Protein 3EWV (pdb70)

Nearest PDB structures (foldseek):
  1a29-assembly1_A  TM=9.674E-01  e=2.654E-21  Bos taurus
  1vrk-assembly1_A  TM=8.394E-01  e=7.900E-22  synthetic construct
  1qs7-assembly2_C  TM=8.185E-01  e=1.772E-21  Escherichia coli
  6hr1-assembly1_A  TM=7.649E-01  e=2.654E-21  Oryctolagus cuniculus
  6xyr-assembly1_A  TM=7.642E-01  e=2.979E-21  Homo sapiens

Organism: Homo sapiens (NCBI:txid9606)

InterPro domains:
  IPR002048 EF-hand domain [PF13499] (12-73)
  IPR002048 EF-hand domain [PF13499] (83-147)
  IPR002048 EF-hand domain [PS50222] (8-43)
  IPR002048 EF-hand domain [PS50222] (44-79)
  IPR002048 EF-hand domain [PS50222] (81-116)
  IPR002048 EF-hand domain [PS50222] (117-149)
  IPR002048 EF-hand domain [SM00054] (12-40)
  IPR002048 EF-hand domain [SM00054] (48-76)
  IPR002048 EF-hand domain [SM00054] (85-113)
  IPR002048 EF-hand domain [SM00054] (121-149)
  IPR002048 EF-hand domain [cd00051] (12-74)
  IPR002048 EF-hand domain [cd00051] (85-147)
  IPR011992 EF-hand domain pair [SSF47473] (2-147)
  IPR018247 EF-Hand 1, calcium-binding site [PS00018] (21-33)
  IPR018247 EF-Hand 1, calcium-binding site [PS00018] (57-69)
  IPR018247 EF-Hand 1, calcium-binding site [PS00018] (94-106)
  IPR018247 EF-Hand 1, calcium-binding site [PS00018] (130-142)
  IPR050230 Calmodulin/Myosin light chain/Troponin C-like [PTHR23048] (2-148)

Foldseek 3Di:
DDPVVLVVLVVVVCLQPVVPPQWHALVSVQLLQVLLVHHDDSVRSQVVQVVQVPPPPHTHGSVSSSCVVVDDPQDDDDVVVLVSVVCSQVPVPPQWRALVSQVSSCVSSVHDDDSVRSQVVQVVQDDVPPRIHGSVSSCCVRRPD/DPVVCVVCCVVVVPPPD

Secondary structure (DSSP, 8-state):
--HHHHHHHHHHHHHH-TT-SSEE-HHHHHHHHHHTT----HHHHHHHHHTT-TT-SSSEEHHHHHHHHH---S----HHHHHHHHHHH-TTSSS-B-HHHHHHHHHHTT----HHHHHHHHHHH--SSSSSB-HHHHHHHHH--/--HHHHHHHHHHHH---

Solvent-accessible surface area: 8965 Å² total; per-residue (Å²): 114,90,156,130,63,55,52,55,19,108,86,1,9,70,7,1,8,89,100,62,84,34,34,0,29,35,154,15,0,0,57,0,2,122,33,6,70,61,125,23,73,128,52,80,12,99,72,8,3,97,96,15,9,97,94,64,103,39,27,0,40,37,87,15,0,43,83,22,8,51,67,65,99,96,94,73,24,57,135,123,89,9,100,76,23,6,139,14,2,9,95,104,61,90,26,84,5,28,32,74,18,1,68,97,3,2,85,67,5,61,40,197,35,72,81,123,87,0,58,98,6,8,131,66,7,28,117,96,60,77,39,49,1,21,30,124,7,2,36,106,38,20,51,64,259,38,27,7,69,0,2,4,27,0,11,52,70,0,61,162,35,144

B-factor: mean 26.8, std 10.13, range [7.39, 55.87]

Radius of gyration: 15.09 Å; Cα contacts (8 Å, |Δi|>4): 196; chains: 2; bounding box: 42×33×36 Å

Structure (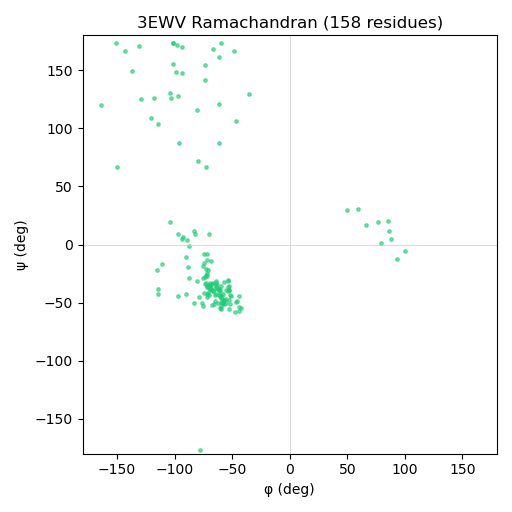mmCIF, N/CA/C/O backbone):
data_3EWV
#
_entry.id   3EWV
#
_cell.length_a   39.936
_cell.length_b   39.936
_cell.length_c   181.993
_cell.angle_alpha   90.00
_cell.angle_beta   90.00
_cell.angle_gamma   120.00
#
_symmetry.space_group_name_H-M   'P 32 2 1'
#
loop_
_entity.id
_entity.type
_entity.pdbx_description
1 polymer Calmodulin
2 polymer 'Tumor necrosis factor receptor superfamily member 16'
3 non-polymer 'CALCIUM ION'
4 water water
#
loop_
_atom_site.group_PDB
_atom_site.id
_atom_site.type_symbol
_atom_site.label_atom_id
_atom_site.label_alt_id
_atom_site.label_comp_id
_atom_site.label_asym_id
_atom_site.label_entity_id
_atom_site.label_seq_id
_atom_site.pdbx_PDB_ins_code
_atom_site.Cartn_x
_atom_site.Cartn_y
_atom_site.Cartn_z
_atom_site.occupancy
_atom_site.B_iso_or_equiv
_atom_site.auth_seq_id
_atom_site.auth_comp_id
_atom_site.auth_asym_id
_atom_site.auth_atom_id
_atom_site.pdbx_PDB_model_num
ATOM 1 N N . LEU A 1 10 ? -18.459 -11.643 1.580 1.00 46.15 4 LEU A N 1
ATOM 2 C CA . LEU A 1 10 ? -18.492 -12.530 0.384 1.00 46.30 4 LEU A CA 1
ATOM 3 C C . LEU A 1 10 ? -18.651 -13.992 0.799 1.00 45.97 4 LEU A C 1
ATOM 4 O O . LEU A 1 10 ? -17.959 -14.474 1.699 1.00 45.87 4 LEU A O 1
ATOM 9 N N . THR A 1 11 ? -19.576 -14.687 0.143 1.00 45.90 5 THR A N 1
ATOM 10 C CA . THR A 1 11 ? -19.901 -16.076 0.488 1.00 45.95 5 THR A CA 1
ATOM 11 C C . THR A 1 11 ? -18.705 -17.001 0.312 1.00 45.84 5 THR A C 1
ATOM 12 O O . THR A 1 11 ? -17.770 -16.664 -0.398 1.00 45.96 5 THR A O 1
ATOM 16 N N . GLU A 1 12 ? -18.750 -18.172 0.947 1.00 45.63 6 GLU A N 1
ATOM 17 C CA . GLU A 1 12 ? -17.701 -19.182 0.789 1.00 45.56 6 GLU A CA 1
ATOM 18 C C . GLU A 1 12 ? -17.718 -19.854 -0.606 1.00 44.79 6 GLU A C 1
ATOM 19 O O . GLU A 1 12 ? -16.700 -20.427 -1.050 1.00 44.79 6 GLU A O 1
ATOM 25 N N . GLU A 1 13 ? -18.861 -19.799 -1.292 1.00 43.34 7 GLU A N 1
ATOM 26 C CA . GLU A 1 13 ? -18.932 -20.351 -2.638 1.00 42.40 7 GLU A CA 1
ATOM 27 C C . GLU A 1 13 ? -18.533 -19.258 -3.652 1.00 40.63 7 GLU A C 1
ATOM 28 O O . GLU A 1 13 ? -18.156 -19.548 -4.786 1.00 40.22 7 GLU A O 1
ATOM 34 N N . GLN A 1 14 ? -18.589 -17.999 -3.230 1.00 38.63 8 GLN A N 1
ATOM 35 C CA . GLN A 1 14 ? -18.136 -16.905 -4.079 1.00 36.67 8 GLN A CA 1
ATOM 36 C C . GLN A 1 14 ? -16.614 -16.936 -4.143 1.00 35.21 8 GLN A C 1
ATOM 37 O O . GLN A 1 14 ? -16.007 -16.479 -5.114 1.00 34.37 8 GLN A O 1
ATOM 43 N N . ILE A 1 15 ? -16.022 -17.491 -3.084 1.00 33.35 9 ILE A N 1
ATOM 44 C CA . ILE A 1 15 ? -14.583 -17.611 -2.930 1.00 31.85 9 ILE A CA 1
ATOM 45 C C . ILE A 1 15 ? -14.099 -18.751 -3.814 1.00 31.34 9 ILE A C 1
ATOM 46 O O . ILE A 1 15 ? -13.152 -18.589 -4.590 1.00 31.56 9 ILE A O 1
ATOM 51 N N . ALA A 1 16 ? -14.766 -19.897 -3.687 1.00 30.38 10 ALA A N 1
ATOM 52 C CA . ALA A 1 16 ? -14.524 -21.061 -4.517 1.00 29.57 10 ALA A CA 1
ATOM 53 C C . ALA A 1 16 ? -14.617 -20.718 -6.011 1.00 29.10 10 ALA A C 1
ATOM 54 O O . ALA A 1 16 ? -13.811 -21.193 -6.799 1.00 28.95 10 ALA A O 1
ATOM 56 N N . GLU A 1 17 ? -15.585 -19.879 -6.381 1.00 28.66 11 GLU A N 1
ATOM 57 C CA . GLU A 1 17 ? -15.790 -19.467 -7.771 1.00 28.37 11 GLU A CA 1
ATOM 58 C C . GLU A 1 17 ? -14.619 -18.628 -8.248 1.00 27.96 11 GLU A C 1
ATOM 59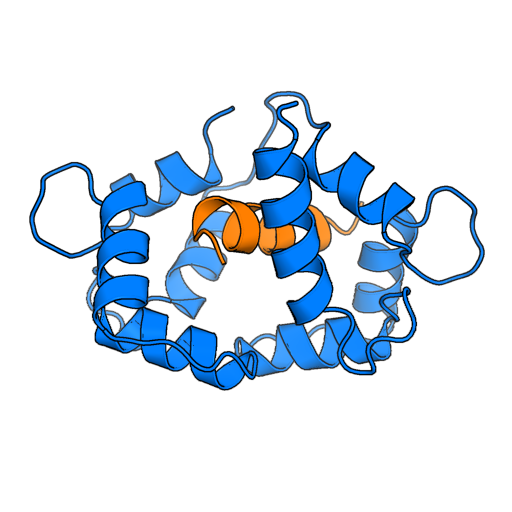 O O . GLU A 1 17 ? -14.145 -18.761 -9.381 1.00 27.85 11 GLU A O 1
ATOM 65 N N . PHE A 1 18 ? -14.140 -17.772 -7.352 1.00 27.25 12 PHE A N 1
ATOM 66 C CA . PHE A 1 18 ? -12.999 -16.922 -7.632 1.00 25.83 12 PHE A CA 1
ATOM 67 C C . PHE A 1 18 ? -11.718 -17.722 -7.588 1.00 25.01 12 PHE A C 1
ATOM 68 O O . PHE A 1 18 ? -10.700 -17.274 -8.118 1.00 24.83 12 PHE A O 1
ATOM 76 N N . LYS A 1 19 ? -11.766 -18.896 -6.960 1.00 24.11 13 LYS A N 1
ATOM 77 C CA . LYS A 1 19 ? -10.614 -19.810 -6.963 1.00 23.94 13 LYS A CA 1
ATOM 78 C C . LYS A 1 19 ? -10.521 -20.461 -8.329 1.00 23.44 13 LYS A C 1
ATOM 79 O O . LYS A 1 19 ? -9.442 -20.580 -8.884 1.00 23.80 13 LYS A O 1
ATOM 85 N N . GLU A 1 20 ? -11.678 -20.851 -8.860 1.00 23.13 14 GLU A N 1
ATOM 86 C CA . GLU A 1 20 ? -11.822 -21.448 -10.185 1.00 22.35 14 GLU A CA 1
ATOM 87 C C . GLU A 1 20 ? -11.342 -20.537 -11.342 1.00 21.05 14 GLU A C 1
ATOM 88 O O . GLU A 1 20 ? -10.791 -21.012 -12.340 1.00 20.75 14 GLU A O 1
ATOM 94 N N . ALA A 1 21 ? -11.564 -19.235 -11.197 1.00 19.41 15 ALA A N 1
ATOM 95 C CA . ALA A 1 21 ? -11.077 -18.247 -12.146 1.00 17.96 15 ALA A CA 1
ATOM 96 C C . ALA A 1 21 ? -9.573 -18.140 -12.067 1.00 17.40 15 ALA A C 1
ATOM 97 O O . ALA A 1 21 ? -8.902 -17.899 -13.062 1.00 17.49 15 ALA A O 1
ATOM 99 N N . PHE A 1 22 ? -9.047 -18.305 -10.861 1.00 16.97 16 PHE A N 1
ATOM 100 C CA . PHE A 1 22 ? -7.623 -18.152 -10.622 1.00 16.33 16 PHE A CA 1
ATOM 101 C C . PHE A 1 22 ? -6.889 -19.267 -11.342 1.00 16.15 16 PHE A C 1
ATOM 102 O O . PHE A 1 22 ? -5.827 -19.059 -11.919 1.00 15.82 16 PHE A O 1
ATOM 110 N N . SER A 1 23 ? -7.474 -20.452 -11.281 1.00 16.17 17 SER A N 1
ATOM 111 C CA . SER A 1 23 ? -7.004 -21.614 -12.004 1.00 17.15 17 SER A CA 1
ATOM 112 C C . SER A 1 23 ? -6.837 -21.392 -13.513 1.00 17.35 17 SER A C 1
ATOM 113 O O . SER A 1 23 ? -5.993 -22.047 -14.131 1.00 17.73 17 SER A O 1
ATOM 116 N N . LEU A 1 24 ? -7.646 -20.511 -14.098 1.00 17.56 18 LEU A N 1
ATOM 117 C CA . LEU A 1 24 ? -7.566 -20.200 -15.519 1.00 18.59 18 LEU A CA 1
ATOM 118 C C . LEU A 1 24 ? -6.295 -19.439 -15.878 1.00 18.63 18 LEU A C 1
ATOM 119 O O . LEU A 1 24 ? -5.709 -19.675 -16.931 1.00 18.56 18 LEU A O 1
ATOM 124 N N . PHE A 1 25 ? -5.881 -18.544 -14.990 1.00 18.63 19 PHE A N 1
ATOM 125 C CA . PHE A 1 25 ? -4.672 -17.749 -15.157 1.00 19.26 19 PHE A CA 1
ATOM 126 C C . PHE A 1 25 ? -3.423 -18.488 -14.726 1.00 20.09 19 PHE A C 1
ATOM 127 O O . PHE A 1 25 ? -2.459 -18.543 -15.498 1.00 20.41 19 PHE A O 1
ATOM 135 N N . ASP A 1 26 ? -3.447 -19.056 -13.505 1.00 21.04 20 ASP A N 1
ATOM 136 C CA . ASP A 1 26 ? -2.335 -19.853 -12.942 1.00 21.50 20 ASP A CA 1
ATOM 137 C C . ASP A 1 26 ? -2.221 -21.230 -13.613 1.00 21.43 20 ASP A C 1
ATOM 138 O O . ASP A 1 26 ? -2.438 -22.282 -12.999 1.00 21.21 20 ASP A O 1
ATOM 143 N N . LYS A 1 27 ? -1.861 -21.171 -14.889 1.00 21.82 21 LYS A N 1
ATOM 144 C CA . LYS A 1 27 ? -1.659 -22.305 -15.788 1.00 22.05 21 LYS A CA 1
ATOM 145 C C . LYS A 1 27 ? -0.913 -23.481 -15.158 1.00 22.24 21 LYS A C 1
ATOM 146 O O . LYS A 1 27 ? -1.409 -24.620 -15.195 1.00 22.12 21 LYS A O 1
ATOM 152 N N . ASP A 1 28 ? 0.279 -23.202 -14.598 1.00 22.42 22 ASP A N 1
ATOM 153 C CA . ASP A 1 28 ? 1.147 -24.243 -14.006 1.00 22.48 22 ASP A CA 1
ATOM 154 C C . ASP A 1 28 ? 0.753 -24.578 -12.567 1.00 22.52 22 ASP A C 1
ATOM 155 O O . ASP A 1 28 ? 1.511 -25.239 -11.856 1.00 22.46 22 ASP A O 1
ATOM 160 N N . GLY A 1 29 ? -0.411 -24.087 -12.140 1.00 22.67 23 GLY A N 1
ATOM 161 C CA . GLY A 1 29 ? -0.936 -24.341 -10.801 1.00 22.76 23 GLY A CA 1
ATOM 162 C C . GLY A 1 29 ? -0.003 -24.105 -9.611 1.00 22.83 23 GLY A C 1
ATOM 163 O O . GLY A 1 29 ? -0.168 -24.758 -8.590 1.00 22.65 23 GLY A O 1
ATOM 164 N N . ASP A 1 30 ? 0.957 -23.169 -9.728 1.00 22.76 24 ASP A N 1
ATOM 165 C CA . ASP A 1 30 ? 1.973 -22.968 -8.676 1.00 22.00 24 ASP A CA 1
ATOM 166 C C . ASP A 1 30 ? 1.527 -21.961 -7.617 1.00 21.71 24 ASP A C 1
ATOM 167 O O . ASP A 1 30 ? 2.295 -21.623 -6.711 1.00 21.66 24 ASP A O 1
ATOM 172 N N . GLY A 1 31 ? 0.288 -21.488 -7.737 1.00 21.42 25 GLY A N 1
ATOM 173 C CA . GLY A 1 31 ? -0.286 -20.547 -6.768 1.00 21.28 25 GLY A CA 1
ATOM 174 C C . GLY A 1 31 ? -0.045 -19.065 -7.018 1.00 21.12 25 GLY A C 1
ATOM 175 O O . GLY A 1 31 ? -0.409 -18.226 -6.193 1.00 21.01 25 GLY A O 1
ATOM 176 N N . THR A 1 32 ? 0.589 -18.751 -8.147 1.00 21.14 26 THR A N 1
ATOM 177 C CA . THR A 1 32 ? 0.824 -17.378 -8.592 1.00 20.93 26 THR A CA 1
ATOM 178 C C . THR A 1 32 ? 0.537 -17.263 -10.100 1.00 21.15 26 THR A C 1
ATOM 179 O O . THR A 1 32 ? 0.692 -18.232 -10.864 1.00 22.00 26 THR A O 1
ATOM 183 N N . ILE A 1 33 ? 0.099 -16.086 -10.524 1.00 20.54 27 ILE A N 1
ATOM 184 C CA . ILE A 1 33 ? -0.091 -15.783 -11.923 1.00 19.27 27 ILE A CA 1
ATOM 185 C C . ILE A 1 33 ? 1.105 -14.903 -12.263 1.00 19.24 27 ILE A C 1
ATOM 186 O O . ILE A 1 33 ? 1.408 -13.941 -11.518 1.00 19.58 27 ILE A O 1
ATOM 191 N N . THR A 1 34 ? 1.805 -15.248 -13.349 1.00 18.44 28 THR A N 1
ATOM 192 C CA . THR A 1 34 ? 2.973 -14.489 -13.807 1.00 17.29 28 THR A CA 1
ATOM 193 C C . THR A 1 34 ? 2.526 -13.626 -14.973 1.00 17.44 28 THR A C 1
ATOM 194 O O . THR A 1 34 ? 1.400 -13.752 -15.434 1.00 17.95 28 THR A O 1
ATOM 198 N N . THR A 1 35 ? 3.401 -12.750 -15.454 1.00 17.20 29 THR A N 1
ATOM 199 C CA . THR A 1 35 ? 3.133 -11.943 -16.646 1.00 17.08 29 THR A CA 1
ATOM 200 C C . THR A 1 35 ? 3.117 -12.854 -17.876 1.00 16.79 29 THR A C 1
ATOM 201 O O . THR A 1 35 ? 2.328 -12.643 -18.834 1.00 16.51 29 THR A O 1
ATOM 205 N N . LYS A 1 36 ? 3.990 -13.859 -17.848 1.00 16.12 30 LYS A N 1
ATOM 206 C CA . LYS A 1 36 ? 3.925 -14.935 -18.834 1.00 16.24 30 LYS A CA 1
ATOM 207 C C . LYS A 1 36 ? 2.511 -15.572 -18.957 1.00 16.33 30 LYS A C 1
ATOM 208 O O . LYS A 1 36 ? 1.971 -15.666 -20.056 1.00 16.43 30 LYS A O 1
ATOM 214 N N . GLU A 1 37 ? 1.910 -15.979 -17.841 1.00 16.23 31 GLU A N 1
ATOM 215 C CA . GLU A 1 37 ? 0.618 -16.695 -17.873 1.00 16.60 31 GLU A CA 1
ATOM 216 C C . GLU A 1 37 ? -0.560 -15.806 -18.248 1.00 16.42 31 GLU A C 1
ATOM 217 O O . GLU A 1 37 ? -1.489 -16.245 -18.923 1.00 16.80 31 GLU A O 1
ATOM 223 N N . LEU A 1 38 ? -0.525 -14.564 -17.796 1.00 15.91 32 LEU A N 1
ATOM 224 C CA . LEU A 1 38 ? -1.507 -13.601 -18.208 1.00 15.49 32 LEU A CA 1
ATOM 225 C C . LEU A 1 38 ? -1.353 -13.336 -19.712 1.00 16.15 32 LEU A C 1
ATOM 226 O O . LEU A 1 38 ? -2.346 -13.282 -20.449 1.00 16.59 32 LEU A O 1
ATOM 231 N N . GLY A 1 39 ? -0.106 -13.182 -20.164 1.00 16.55 33 GLY A N 1
ATOM 232 C CA . GLY A 1 39 ? 0.198 -13.158 -21.588 1.00 16.37 33 GLY A CA 1
ATOM 233 C C . GLY A 1 39 ? -0.546 -14.240 -22.347 1.00 16.50 33 GLY A C 1
ATOM 234 O O . GLY A 1 39 ? -1.263 -13.938 -23.311 1.00 16.53 33 GLY A O 1
ATOM 235 N N . THR A 1 40 ? -0.401 -15.488 -21.893 1.00 16.21 34 THR A N 1
ATOM 236 C CA . THR A 1 40 ? -0.923 -16.647 -22.638 1.00 16.36 34 THR A CA 1
ATOM 237 C C . THR A 1 40 ? -2.457 -16.738 -22.551 1.00 16.48 34 THR A C 1
ATOM 238 O O . THR A 1 40 ? -3.118 -17.235 -23.456 1.00 16.66 34 THR A O 1
ATOM 242 N N . VAL A 1 41 ? -3.016 -16.222 -21.468 1.00 16.99 35 VAL A N 1
ATOM 243 C CA . VAL A 1 41 ? -4.465 -16.068 -21.350 1.00 16.95 35 VAL A CA 1
ATOM 244 C C . VAL A 1 41 ? -4.941 -15.018 -22.359 1.00 17.01 35 VAL A C 1
ATOM 245 O O . VAL A 1 41 ? -5.829 -15.296 -23.150 1.00 16.18 35 VAL A O 1
ATOM 249 N N . MET A 1 42 ? -4.316 -13.831 -22.344 1.00 17.92 36 MET A N 1
ATOM 250 C CA . MET A 1 42 ? -4.708 -12.706 -23.233 1.00 18.57 36 MET A CA 1
ATOM 251 C C . MET A 1 42 ? -4.577 -13.056 -24.726 1.00 18.80 36 MET A C 1
ATOM 252 O O . MET A 1 42 ? -5.440 -12.691 -25.532 1.00 19.57 36 MET A O 1
ATOM 257 N N . ARG A 1 43 ? -3.528 -13.792 -25.086 1.00 18.31 37 ARG A N 1
ATOM 258 C CA . ARG A 1 43 ? -3.406 -14.292 -26.449 1.00 17.98 37 ARG A CA 1
ATOM 259 C C . ARG A 1 43 ? -4.462 -15.351 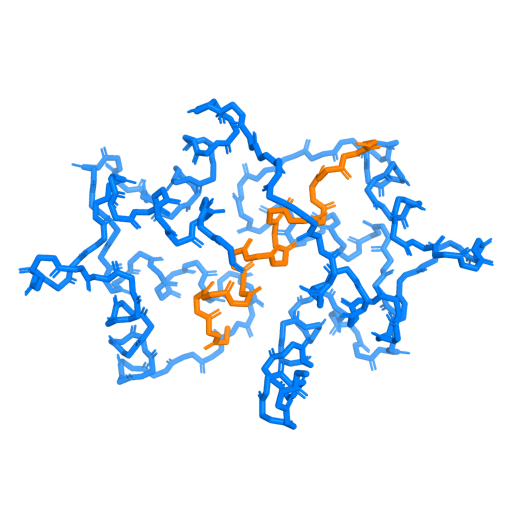-26.791 1.00 18.61 37 ARG A C 1
ATOM 260 O O . ARG A 1 43 ? -4.935 -15.420 -27.927 1.00 17.83 37 ARG A O 1
ATOM 268 N N . SER A 1 44 ? -4.843 -16.165 -25.808 1.00 19.30 38 SER A N 1
ATOM 269 C CA . SER A 1 44 ? -5.818 -17.229 -26.058 1.00 20.04 38 SER A CA 1
ATOM 270 C C . SER A 1 44 ? -7.215 -16.644 -26.340 1.00 20.05 38 SER A C 1
ATOM 271 O O . SER A 1 44 ? -8.102 -17.328 -26.858 1.00 19.65 38 SER A O 1
ATOM 274 N N . LEU A 1 45 ? -7.356 -15.354 -26.029 1.00 20.62 39 LEU A N 1
ATOM 275 C CA . LEU A 1 45 ? -8.563 -14.560 -26.272 1.00 21.24 39 LEU A CA 1
ATOM 276 C C . LEU A 1 45 ? -8.432 -13.602 -27.469 1.00 21.97 39 LEU A C 1
ATOM 277 O O . LEU A 1 45 ? -9.210 -12.632 -27.560 1.00 22.85 39 LEU A O 1
ATOM 282 N N . GLY A 1 46 ? -7.460 -13.866 -28.365 1.00 21.81 40 GLY A N 1
ATOM 283 C CA . GLY A 1 46 ? -7.168 -13.019 -29.538 1.00 21.36 40 GLY A CA 1
ATOM 284 C C . GLY A 1 46 ? -6.628 -11.623 -29.238 1.00 21.80 40 GLY A C 1
ATOM 285 O O . GLY A 1 46 ? -6.660 -10.721 -30.098 1.00 21.25 40 GLY A O 1
ATOM 286 N N . GLN A 1 47 ? -6.146 -11.423 -28.015 1.00 22.06 41 GLN A N 1
ATOM 287 C CA . GLN A 1 47 ? -5.538 -10.151 -27.643 1.00 22.57 41 GLN A CA 1
ATOM 288 C C . GLN A 1 47 ? -4.036 -10.253 -27.745 1.00 22.23 41 GLN A C 1
ATOM 289 O O . GLN A 1 47 ? -3.481 -11.341 -27.919 1.00 21.55 41 GLN A O 1
ATOM 295 N N . ASN A 1 48 ? -3.375 -9.111 -27.604 1.00 22.25 42 ASN A N 1
ATOM 296 C CA . ASN A 1 48 ? -1.948 -9.054 -27.807 1.00 22.47 42 ASN A CA 1
ATOM 297 C C . ASN A 1 48 ? -1.210 -8.001 -26.981 1.00 22.04 42 ASN A C 1
ATOM 298 O O . ASN A 1 48 ? -0.664 -7.052 -27.556 1.00 22.07 42 ASN A O 1
ATOM 303 N N . PRO A 1 49 ? -1.162 -8.167 -25.640 1.00 21.35 43 PRO A N 1
ATOM 304 C CA . PRO A 1 49 ? -0.406 -7.192 -24.842 1.00 21.11 43 PRO A CA 1
ATOM 305 C C . PRO A 1 49 ? 1.143 -7.304 -24.939 1.00 21.17 43 PRO A C 1
ATOM 306 O O . PRO A 1 49 ? 1.691 -8.418 -25.011 1.00 22.12 43 PRO A O 1
ATOM 310 N N . THR A 1 50 ? 1.827 -6.156 -24.966 1.00 20.23 44 THR A N 1
ATOM 311 C CA . THR A 1 50 ? 3.278 -6.104 -24.884 1.00 19.28 44 THR A CA 1
ATOM 312 C C . THR A 1 50 ? 3.705 -6.579 -23.493 1.00 18.88 44 THR A C 1
ATOM 313 O O . THR A 1 50 ? 2.886 -6.678 -22.589 1.00 17.86 44 THR A O 1
ATOM 317 N N . GLU A 1 51 ? 4.996 -6.821 -23.320 1.00 18.64 45 GLU A N 1
ATOM 318 C CA . GLU A 1 51 ? 5.521 -7.230 -22.039 1.00 19.10 45 GLU A CA 1
ATOM 319 C C . GLU A 1 51 ? 5.310 -6.205 -20.930 1.00 19.32 45 GLU A C 1
ATOM 320 O O . GLU A 1 51 ? 5.030 -6.559 -19.784 1.00 18.35 45 GLU A O 1
ATOM 326 N N . ALA A 1 52 ? 5.449 -4.934 -21.271 1.00 20.25 46 ALA A N 1
ATOM 327 C CA . ALA A 1 52 ? 5.321 -3.888 -20.283 1.00 21.21 46 ALA A CA 1
ATOM 328 C C . ALA A 1 52 ? 3.856 -3.713 -19.903 1.00 21.97 46 ALA A C 1
ATOM 329 O O . ALA A 1 52 ? 3.546 -3.425 -18.739 1.00 23.08 46 ALA A O 1
ATOM 331 N N . GLU A 1 53 ? 2.957 -3.904 -20.863 1.00 22.39 47 GLU A N 1
ATOM 332 C CA . GLU A 1 53 ? 1.526 -3.907 -20.562 1.00 22.96 47 GLU A CA 1
ATOM 333 C C . GLU A 1 53 ? 1.221 -4.985 -19.532 1.00 23.43 47 GLU A C 1
ATOM 334 O O . GLU A 1 53 ? 0.581 -4.722 -18.508 1.00 24.52 47 GLU A O 1
ATOM 340 N N . LEU A 1 54 ? 1.698 -6.193 -19.802 1.00 23.76 48 LEU A N 1
ATOM 341 C CA . LEU A 1 54 ? 1.578 -7.318 -18.876 1.00 24.08 48 LEU A CA 1
ATOM 342 C C . LEU A 1 54 ? 2.198 -7.059 -17.485 1.00 24.89 48 LEU A C 1
ATOM 343 O O . LEU A 1 54 ? 1.714 -7.566 -16.482 1.00 25.81 48 LEU A O 1
ATOM 348 N N . GLN A 1 55 ? 3.260 -6.269 -17.412 1.00 25.67 49 GLN A N 1
ATOM 349 C CA . GLN A 1 55 ? 3.765 -5.836 -16.115 1.00 26.24 49 GLN A CA 1
ATOM 350 C C . GLN A 1 55 ? 2.897 -4.803 -15.418 1.00 26.96 49 GLN A C 1
ATOM 351 O O . GLN A 1 55 ? 2.843 -4.817 -14.187 1.00 27.15 49 GLN A O 1
ATOM 357 N N . ASP A 1 56 ? 2.238 -3.914 -16.180 1.00 27.53 50 ASP A N 1
ATOM 358 C CA . ASP A 1 56 ? 1.287 -2.932 -15.600 1.00 28.23 50 ASP A CA 1
ATOM 359 C C . ASP A 1 56 ? 0.103 -3.643 -14.929 1.00 28.39 50 ASP A C 1
ATOM 360 O O . ASP A 1 56 ? -0.235 -3.364 -13.781 1.00 27.74 50 ASP A O 1
ATOM 365 N N . MET A 1 57 ? -0.514 -4.573 -15.655 1.00 28.94 51 MET A N 1
ATOM 366 C CA . MET A 1 57 ? -1.652 -5.328 -15.132 1.00 29.65 51 MET A CA 1
ATOM 367 C C . MET A 1 57 ? -1.341 -6.050 -13.799 1.00 29.75 51 MET A C 1
ATOM 368 O O . MET A 1 57 ? -2.073 -5.885 -12.816 1.00 29.56 51 MET A O 1
ATOM 373 N N . ILE A 1 58 ? -0.232 -6.793 -13.777 1.00 30.40 52 ILE A N 1
ATOM 374 C CA . ILE A 1 58 ? 0.243 -7.570 -12.611 1.00 31.21 52 ILE A CA 1
ATOM 375 C C . ILE A 1 58 ? 0.618 -6.716 -11.394 1.00 31.60 52 ILE A C 1
ATOM 376 O O . ILE A 1 58 ? 0.386 -7.118 -10.268 1.00 32.34 52 ILE A O 1
ATOM 381 N N . ASN A 1 59 ? 1.182 -5.537 -11.628 1.00 32.09 53 ASN A N 1
ATOM 382 C CA . ASN A 1 59 ? 1.540 -4.605 -10.560 1.00 32.36 53 ASN A CA 1
ATOM 383 C C . ASN A 1 59 ? 0.345 -4.011 -9.844 1.00 31.94 53 ASN A C 1
ATOM 384 O O . ASN A 1 59 ? 0.401 -3.796 -8.637 1.00 32.07 53 ASN A O 1
ATOM 389 N N . GLU A 1 60 ? -0.707 -3.707 -10.596 1.00 31.62 54 GLU A N 1
ATOM 390 C CA . GLU A 1 60 ? -1.910 -3.076 -10.044 1.00 31.75 54 GLU A CA 1
ATOM 391 C C . GLU A 1 60 ? -2.728 -4.040 -9.186 1.00 31.34 54 GLU A C 1
ATOM 392 O O . GLU A 1 60 ? -3.693 -3.632 -8.550 1.00 32.01 54 GLU A O 1
ATOM 398 N N . VAL A 1 61 ? -2.344 -5.318 -9.188 1.00 30.67 55 VAL A N 1
ATOM 399 C CA . VAL A 1 61 ? -2.933 -6.336 -8.311 1.00 29.30 55 VAL A CA 1
ATOM 400 C C . VAL A 1 61 ? -1.889 -6.856 -7.320 1.00 28.65 55 VAL A C 1
ATOM 401 O O . VAL A 1 61 ? -2.186 -7.109 -6.152 1.00 28.46 55 VAL A O 1
ATOM 405 N N . ASP A 1 62 ? -0.657 -7.010 -7.786 1.00 27.84 56 ASP A N 1
ATOM 406 C CA . ASP A 1 62 ? 0.401 -7.478 -6.922 1.00 27.46 56 ASP A CA 1
ATOM 407 C C . ASP A 1 62 ? 0.590 -6.461 -5.775 1.00 27.45 56 ASP A C 1
ATOM 408 O O . ASP A 1 62 ? 1.403 -5.532 -5.884 1.00 27.70 56 ASP A O 1
ATOM 413 N N . ALA A 1 63 ? -0.177 -6.631 -4.689 1.00 26.75 57 ALA A N 1
ATOM 414 C CA . ALA A 1 63 ? -0.099 -5.715 -3.530 1.00 26.33 57 ALA A CA 1
ATOM 415 C C . ALA A 1 63 ? 1.266 -5.719 -2.830 1.00 25.58 57 ALA A C 1
ATOM 416 O O . ALA A 1 63 ? 1.754 -4.679 -2.423 1.00 24.77 57 ALA A O 1
ATOM 418 N N . ASP A 1 64 ? 1.878 -6.894 -2.732 1.00 25.64 58 ASP A N 1
ATOM 419 C CA . ASP A 1 64 ? 3.110 -7.066 -1.974 1.00 25.93 58 ASP A CA 1
ATOM 420 C C . ASP A 1 64 ? 4.409 -6.912 -2.785 1.00 26.09 58 ASP A C 1
ATOM 421 O O . ASP A 1 64 ? 5.484 -7.171 -2.268 1.00 26.37 58 ASP A O 1
ATOM 426 N N . GLY A 1 65 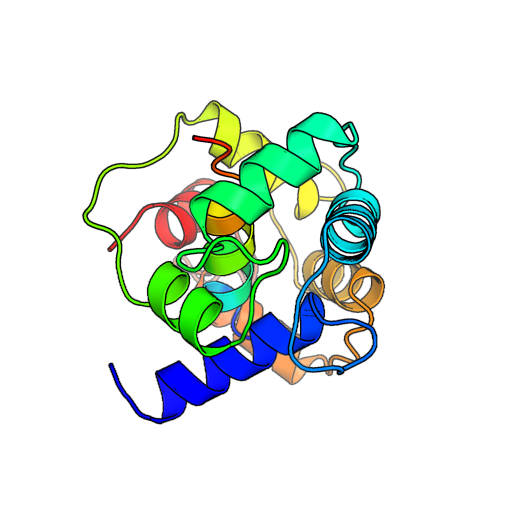? 4.303 -6.509 -4.052 1.00 26.62 59 GLY A N 1
ATOM 427 C CA . GLY A 1 65 ? 5.469 -6.199 -4.902 1.00 26.55 59 GLY A CA 1
ATOM 428 C C . GLY A 1 65 ? 6.520 -7.277 -5.174 1.00 26.64 59 GLY A C 1
ATOM 429 O O . GLY A 1 65 ? 7.695 -6.952 -5.369 1.00 26.41 59 GLY A O 1
ATOM 430 N N . ASN A 1 66 ? 6.121 -8.553 -5.191 1.00 26.39 60 ASN A N 1
ATOM 431 C CA . ASN A 1 66 ? 7.071 -9.632 -5.508 1.00 26.12 60 ASN A CA 1
ATOM 432 C C . ASN A 1 66 ? 7.020 -10.091 -6.986 1.00 26.44 60 ASN A C 1
ATOM 433 O O . ASN A 1 66 ? 7.623 -11.105 -7.355 1.00 26.57 60 ASN A O 1
ATOM 438 N N . GLY A 1 67 ? 6.283 -9.355 -7.822 1.00 26.57 61 GLY A N 1
ATOM 439 C CA . GLY A 1 67 ? 6.181 -9.673 -9.256 1.00 26.70 61 GLY A CA 1
ATOM 440 C C . GLY A 1 67 ? 5.027 -10.563 -9.740 1.00 26.69 61 GLY A C 1
ATOM 441 O O . GLY A 1 67 ? 4.771 -10.671 -10.941 1.00 27.45 61 GLY A O 1
ATOM 442 N N . THR A 1 68 ? 4.319 -11.212 -8.829 1.00 25.94 62 THR A N 1
ATOM 443 C CA . THR A 1 68 ? 3.239 -12.073 -9.261 1.00 25.14 62 THR A CA 1
ATOM 444 C C . THR A 1 68 ? 1.940 -11.808 -8.503 1.00 24.60 62 THR A C 1
ATOM 445 O O . THR A 1 68 ? 1.927 -11.030 -7.535 1.00 25.19 62 THR A O 1
ATOM 449 N N . ILE A 1 69 ? 0.852 -12.427 -8.966 1.00 23.46 63 ILE A N 1
ATOM 450 C CA . ILE A 1 69 ? -0.418 -12.422 -8.230 1.00 22.31 63 ILE A CA 1
ATOM 451 C C . ILE A 1 69 ? -0.588 -13.762 -7.556 1.00 20.80 63 ILE A C 1
ATOM 452 O O . ILE A 1 69 ? -0.488 -14.785 -8.216 1.00 20.06 63 ILE A O 1
ATOM 457 N N . ASP A 1 70 ? -0.817 -13.751 -6.245 1.00 19.50 64 ASP A N 1
ATOM 458 C CA . ASP A 1 70 ? -1.160 -14.978 -5.544 1.00 18.96 64 ASP A CA 1
ATOM 459 C C . ASP A 1 70 ? -2.659 -14.971 -5.327 1.00 18.44 64 ASP A C 1
ATOM 460 O O . ASP A 1 70 ? -3.319 -13.951 -5.598 1.00 18.59 64 ASP A O 1
ATOM 465 N N . PHE A 1 71 ? -3.207 -16.068 -4.820 1.00 17.47 65 PHE A N 1
ATOM 466 C CA . PHE A 1 71 ? -4.653 -16.080 -4.622 1.00 17.56 65 PHE A CA 1
ATOM 467 C C . PHE A 1 71 ? -5.195 -15.005 -3.658 1.00 17.26 65 PHE A C 1
ATOM 468 O O . PHE A 1 71 ? -6.217 -14.416 -3.950 1.00 16.89 65 PHE A O 1
ATOM 476 N N . PRO A 1 72 ? -4.520 -14.753 -2.519 1.00 17.34 66 PRO A N 1
ATOM 477 C CA . PRO A 1 72 ? -5.001 -13.671 -1.661 1.00 17.21 66 PRO A CA 1
ATOM 478 C C . PRO A 1 72 ? -5.125 -12.332 -2.386 1.00 17.24 66 PRO A C 1
ATOM 479 O O . PRO A 1 72 ? -6.079 -11.597 -2.147 1.00 16.96 66 PRO A O 1
ATOM 483 N N . GLU A 1 73 ? -4.173 -12.021 -3.267 1.00 17.74 67 GLU A N 1
ATOM 484 C CA . GLU A 1 73 ? -4.247 -10.804 -4.111 1.00 18.03 67 GLU A CA 1
ATOM 485 C C . GLU A 1 73 ? -5.338 -10.843 -5.216 1.00 17.70 67 GLU A C 1
ATOM 486 O O . GLU A 1 73 ? -5.971 -9.829 -5.493 1.00 17.20 67 GLU A O 1
ATOM 492 N N . PHE A 1 74 ? -5.538 -12.010 -5.826 1.00 17.14 68 PHE A N 1
ATOM 493 C CA . PHE A 1 74 ? -6.629 -12.254 -6.755 1.00 17.44 68 PHE A CA 1
ATOM 494 C C . PHE A 1 74 ? -8.005 -12.144 -6.098 1.00 18.16 68 PHE A C 1
ATOM 495 O O . PHE A 1 74 ? -8.944 -11.575 -6.669 1.00 18.17 68 PHE A O 1
ATOM 503 N N . LEU A 1 75 ? -8.127 -12.697 -4.903 1.00 19.59 69 LEU A N 1
ATOM 504 C CA . LEU A 1 75 ? -9.370 -12.641 -4.145 1.00 21.15 69 LEU A CA 1
ATOM 505 C C . LEU A 1 75 ? -9.743 -11.185 -3.839 1.00 21.87 69 LEU A C 1
ATOM 506 O O . LEU A 1 75 ? -10.917 -10.808 -3.893 1.00 22.27 69 LEU A O 1
ATOM 511 N N . THR A 1 76 ? -8.735 -10.378 -3.527 1.00 22.63 70 THR A N 1
ATOM 512 C CA . THR A 1 76 ? -8.910 -8.964 -3.217 1.00 23.52 70 THR A CA 1
ATOM 513 C C . THR A 1 76 ? -9.316 -8.127 -4.419 1.00 24.22 70 THR A C 1
ATOM 514 O O . THR A 1 76 ? -10.129 -7.231 -4.292 1.00 25.04 70 THR A O 1
ATOM 518 N N . MET A 1 77 ? -8.756 -8.416 -5.584 1.00 25.33 71 MET A N 1
ATOM 519 C CA . MET A 1 77 ? -9.178 -7.790 -6.832 1.00 25.70 71 MET A CA 1
ATOM 520 C C . MET A 1 77 ? -10.661 -8.084 -7.097 1.00 27.46 71 MET A C 1
ATOM 521 O O . MET A 1 77 ? -11.480 -7.188 -7.308 1.00 27.51 71 MET A O 1
ATOM 526 N N . MET A 1 78 ? -10.988 -9.363 -7.078 1.00 29.72 72 MET A N 1
ATOM 527 C CA . MET A 1 78 ? -12.328 -9.829 -7.351 1.00 31.98 72 MET A CA 1
ATOM 528 C C . MET A 1 78 ? -13.349 -9.257 -6.366 1.00 34.77 72 MET A C 1
ATOM 529 O O . MET A 1 78 ? -14.391 -8.725 -6.786 1.00 35.39 72 MET A O 1
ATOM 534 N N . ALA A 1 79 ? -13.046 -9.367 -5.064 1.00 37.32 73 ALA A N 1
ATOM 535 C CA . ALA A 1 79 ? -13.941 -8.917 -3.984 1.00 39.29 73 ALA A CA 1
ATOM 536 C C . ALA A 1 79 ? -14.246 -7.428 -4.012 1.00 40.81 73 ALA A C 1
ATOM 537 O O . ALA A 1 79 ? -15.410 -7.020 -3.868 1.00 41.70 73 ALA A O 1
ATOM 539 N N . ARG A 1 80 ? -13.204 -6.631 -4.239 1.00 42.54 74 ARG A N 1
ATOM 540 C CA . ARG A 1 80 ? -13.215 -5.213 -3.892 1.00 44.12 74 ARG A CA 1
ATOM 541 C C . ARG A 1 80 ? -12.994 -4.259 -5.051 1.00 45.26 74 ARG A C 1
ATOM 542 O O . ARG A 1 80 ? -11.883 -4.141 -5.593 1.00 45.16 74 ARG A O 1
ATOM 544 N N . LYS A 1 81 ? -14.080 -3.577 -5.408 1.00 46.92 75 LYS A N 1
ATOM 545 C CA . LYS A 1 81 ? -14.074 -2.461 -6.350 1.00 48.36 75 LYS A CA 1
ATOM 546 C C . LYS A 1 81 ? -15.384 -1.707 -6.181 1.00 49.42 75 LYS A C 1
ATOM 547 O O . LYS A 1 81 ? -16.468 -2.285 -6.349 1.00 49.76 75 LYS A O 1
ATOM 549 N N . MET A 1 82 ? -15.285 -0.424 -5.829 1.00 50.44 76 MET A N 1
ATOM 550 C CA . MET A 1 82 ? -16.426 0.500 -5.939 1.00 51.07 76 MET A CA 1
ATOM 551 C C . MET A 1 82 ? -16.900 0.589 -7.421 1.00 51.25 76 MET A C 1
ATOM 552 O O . MET A 1 82 ? -16.254 0.032 -8.329 1.00 51.09 76 MET A O 1
ATOM 554 N N . LYS A 1 83 ? -18.017 1.292 -7.639 1.00 51.48 77 LYS A N 1
ATOM 555 C CA . LYS A 1 83 ? -18.764 1.286 -8.913 1.00 51.56 77 LYS A CA 1
ATOM 556 C C . LYS A 1 83 ? -17.927 1.474 -10.188 1.00 51.47 77 LYS A C 1
ATOM 557 O O . LYS A 1 83 ? -17.926 0.598 -11.060 1.00 51.37 77 LYS A O 1
ATOM 559 N N . ASP A 1 84 ? -17.200 2.600 -10.240 1.00 51.36 78 ASP A N 1
ATOM 560 C CA . ASP A 1 84 ? -16.570 3.177 -11.457 1.00 51.08 78 ASP A CA 1
ATOM 561 C C . ASP A 1 84 ? -16.028 2.182 -12.473 1.00 50.71 78 ASP A C 1
ATOM 562 O O . ASP A 1 84 ? -15.260 1.271 -12.122 1.00 51.10 78 ASP A O 1
ATOM 564 N N . THR A 1 85 ? -16.426 2.376 -13.732 1.00 49.55 79 THR A N 1
ATOM 565 C CA . THR A 1 85 ? -16.213 1.356 -14.759 1.00 48.79 79 THR A CA 1
ATOM 566 C C . THR A 1 85 ? -16.057 1.929 -16.180 1.00 48.15 79 THR A C 1
ATOM 567 O O . THR A 1 85 ? -16.267 3.130 -16.429 1.00 47.90 79 THR A O 1
ATOM 571 N N . ASP A 1 86 ? -15.732 1.010 -17.095 1.00 47.56 80 ASP A N 1
ATOM 572 C CA . ASP A 1 86 ? -15.209 1.270 -18.438 1.00 46.35 80 ASP A CA 1
ATOM 573 C C . ASP A 1 86 ? -15.909 2.278 -19.304 1.00 45.65 80 ASP A C 1
ATOM 574 O O . ASP A 1 86 ? -17.038 2.711 -19.041 1.00 45.65 80 ASP A O 1
ATOM 576 N N . SER A 1 87 ? -15.186 2.618 -20.364 1.00 44.77 81 SER A N 1
ATOM 577 C CA . SER A 1 87 ? -15.733 3.200 -21.566 1.00 43.70 81 SER A CA 1
ATOM 578 C C . SER A 1 87 ? -16.468 2.076 -22.293 1.00 42.92 81 SER A C 1
ATOM 579 O O . SER A 1 87 ? -16.141 0.900 -22.114 1.00 42.48 81 SER A O 1
ATOM 582 N N . GLU A 1 88 ? -17.465 2.437 -23.101 1.00 42.09 82 GLU A N 1
ATOM 583 C CA . GLU A 1 88 ? -18.177 1.456 -23.907 1.00 41.24 82 GLU A CA 1
ATOM 584 C C . GLU A 1 88 ? -17.271 0.935 -25.015 1.00 40.15 82 GLU A C 1
ATOM 585 O O . GLU A 1 88 ? -17.707 0.201 -25.908 1.00 40.13 82 GLU A O 1
ATOM 591 N N . GLU A 1 89 ? -16.003 1.314 -24.9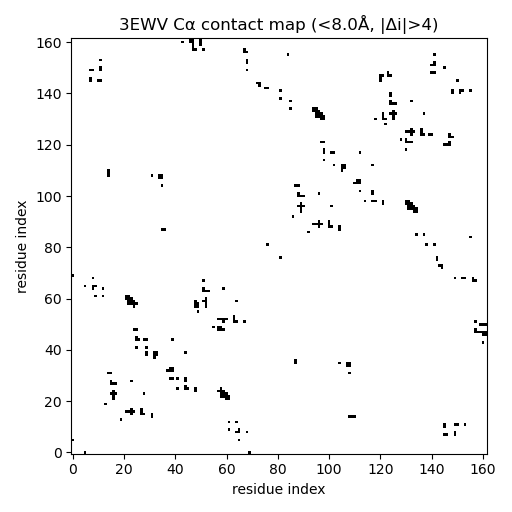24 1.00 38.51 83 GLU A N 1
ATOM 592 C CA . GLU A 1 89 ? -15.010 0.946 -25.899 1.00 37.47 83 GLU A CA 1
ATOM 593 C C . GLU A 1 89 ? -14.253 -0.273 -25.392 1.00 36.31 83 GLU A C 1
ATOM 594 O O . GLU A 1 89 ? -14.015 -1.235 -26.140 1.00 35.62 83 GLU A O 1
ATOM 600 N N . GLU A 1 90 ? -13.890 -0.222 -24.114 1.00 34.98 84 GLU A N 1
ATOM 601 C CA . GLU A 1 90 ? -13.304 -1.366 -23.418 1.00 34.84 84 GLU A CA 1
ATOM 602 C C . GLU A 1 90 ? -14.282 -2.560 -23.320 1.00 33.40 84 GLU A C 1
ATOM 603 O O . GLU A 1 90 ? -13.860 -3.724 -23.345 1.00 33.00 84 GLU A O 1
ATOM 609 N N . ILE A 1 91 ? -15.579 -2.249 -23.203 1.00 32.13 85 ILE A N 1
ATOM 610 C CA . ILE A 1 91 ? -16.654 -3.254 -23.120 1.00 30.85 85 ILE A CA 1
ATOM 611 C C . ILE A 1 91 ? -16.869 -3.939 -24.477 1.00 29.85 85 ILE A C 1
ATOM 612 O O . ILE A 1 91 ? -17.026 -5.171 -24.551 1.00 29.23 85 ILE A O 1
ATOM 617 N N . ARG A 1 92 ? -16.851 -3.129 -25.536 1.00 28.69 86 ARG A N 1
ATOM 618 C CA . ARG A 1 92 ? -17.013 -3.609 -26.900 1.00 27.63 86 ARG A CA 1
ATOM 619 C C . ARG A 1 92 ? -15.955 -4.641 -27.252 1.00 26.77 86 ARG A C 1
ATOM 620 O O . ARG A 1 92 ? -16.267 -5.727 -27.736 1.00 25.83 86 ARG A O 1
ATOM 628 N N . GLU A 1 93 ? -14.704 -4.289 -26.979 1.00 26.51 87 GLU A N 1
ATOM 629 C CA . GLU A 1 93 ? -13.566 -5.172 -27.220 1.00 25.76 87 GLU A CA 1
ATOM 630 C C . GLU A 1 93 ? -13.660 -6.429 -26.369 1.00 24.57 87 GLU A C 1
ATOM 631 O O . GLU A 1 93 ? -13.261 -7.500 -26.810 1.00 24.89 87 GLU A O 1
ATOM 637 N N . ALA A 1 94 ? -14.191 -6.306 -25.157 1.00 23.11 88 ALA A N 1
ATOM 638 C CA . ALA A 1 94 ? -14.489 -7.488 -24.345 1.00 22.42 88 ALA A CA 1
ATOM 639 C C . ALA A 1 94 ? -15.599 -8.344 -24.993 1.00 21.88 88 ALA A C 1
ATOM 640 O O . ALA A 1 94 ? -15.431 -9.542 -25.177 1.00 21.59 88 ALA A O 1
ATOM 642 N N . PHE A 1 95 ? -16.721 -7.716 -25.348 1.00 21.03 89 PHE A N 1
ATOM 643 C CA . PHE A 1 95 ? -17.810 -8.396 -26.039 1.00 20.33 89 PHE A CA 1
ATOM 644 C C . PHE A 1 95 ? -17.320 -9.124 -27.287 1.00 20.87 89 PHE A C 1
ATOM 645 O O . PHE A 1 95 ? -17.759 -10.249 -27.557 1.00 21.50 89 PHE A O 1
ATOM 653 N N . ARG A 1 96 ? -16.397 -8.509 -28.030 1.00 20.94 90 ARG A N 1
ATOM 654 C CA . ARG A 1 96 ? -15.951 -9.077 -29.313 1.00 21.31 90 ARG A CA 1
ATOM 655 C C . ARG A 1 96 ? -15.030 -10.289 -29.188 1.00 20.93 90 ARG A C 1
ATOM 656 O O . ARG A 1 96 ? -14.857 -11.029 -30.140 1.00 20.82 90 ARG A O 1
ATOM 664 N N . VAL A 1 97 ? -14.459 -10.509 -28.004 1.00 20.96 91 VAL A N 1
ATOM 665 C CA . VAL A 1 97 ? -13.700 -11.737 -27.747 1.00 20.41 91 VAL A CA 1
ATOM 666 C C . VAL A 1 97 ? -14.651 -12.945 -27.767 1.00 20.18 91 VAL A C 1
ATOM 667 O O . VAL A 1 97 ? -14.286 -14.038 -28.202 1.00 20.04 91 VAL A O 1
ATOM 671 N N . PHE A 1 98 ? -15.881 -12.707 -27.314 1.00 19.92 92 PHE A N 1
ATOM 672 C CA . PHE A 1 98 ? -16.917 -13.731 -27.184 1.00 19.32 92 PHE A CA 1
ATOM 673 C C . PHE A 1 98 ? -17.758 -13.873 -28.451 1.00 19.47 92 PHE A C 1
ATOM 674 O O . PHE A 1 98 ? -18.063 -14.990 -28.893 1.00 19.48 92 PHE A O 1
ATOM 682 N N . ASP A 1 99 ? -18.126 -12.736 -29.042 1.00 19.17 93 ASP A N 1
ATOM 683 C CA . ASP A 1 99 ? -18.925 -12.776 -30.228 1.00 18.57 93 ASP A CA 1
ATOM 684 C C . ASP A 1 99 ? -18.054 -13.087 -31.450 1.00 19.37 93 ASP A C 1
ATOM 685 O O . ASP A 1 99 ? -17.824 -12.239 -32.314 1.00 19.39 93 ASP A O 1
ATOM 690 N N . LYS A 1 100 ? -17.608 -14.339 -31.518 1.00 19.96 94 LYS A N 1
ATOM 691 C CA . LYS A 1 100 ? -16.714 -14.793 -32.564 1.00 20.37 94 LYS A CA 1
ATOM 692 C C . LYS A 1 100 ? -17.145 -14.482 -33.986 1.00 20.01 94 LYS A C 1
ATOM 693 O O . LYS A 1 100 ? -16.332 -14.015 -34.768 1.00 20.74 94 LYS A O 1
ATOM 699 N N . ASP A 1 101 ? -18.410 -14.691 -34.327 1.00 19.45 95 ASP A N 1
ATOM 700 C CA . ASP A 1 101 ? -18.831 -14.501 -35.730 1.00 18.63 95 ASP A CA 1
ATOM 701 C C . ASP A 1 101 ? -19.385 -13.111 -36.052 1.00 18.00 95 ASP A C 1
ATOM 702 O O . ASP A 1 10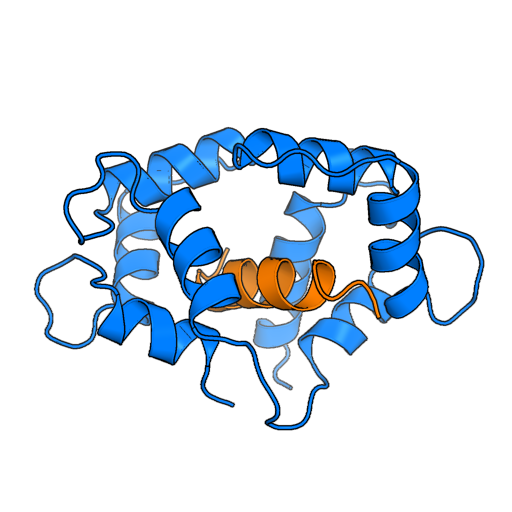1 ? -19.866 -12.864 -37.160 1.00 18.36 95 ASP A O 1
ATOM 707 N N . GLY A 1 102 ? -19.326 -12.222 -35.073 1.00 17.20 96 GLY A N 1
ATOM 708 C CA . GLY A 1 102 ? -19.698 -10.830 -35.253 1.00 15.71 96 GLY A CA 1
ATOM 709 C C . GLY A 1 102 ? -21.176 -10.537 -35.232 1.00 15.37 96 GLY A C 1
ATOM 710 O O . GLY A 1 102 ? -21.547 -9.391 -35.382 1.00 15.89 96 GLY A O 1
ATOM 711 N N . ASN A 1 103 ? -22.038 -11.531 -35.022 1.00 15.15 97 ASN A N 1
ATOM 712 C CA . ASN A 1 103 ? -23.489 -11.306 -35.218 1.00 14.81 97 ASN A CA 1
ATOM 713 C C . ASN A 1 103 ? -24.254 -10.488 -34.158 1.00 14.92 97 ASN A C 1
ATOM 714 O O . ASN A 1 103 ? -25.417 -10.113 -34.385 1.00 15.30 97 ASN A O 1
ATOM 719 N N . GLY A 1 104 ? -23.607 -10.172 -33.034 1.00 14.66 98 GLY A N 1
ATOM 720 C CA . GLY A 1 104 ? -24.253 -9.391 -31.954 1.00 14.08 98 GLY A CA 1
ATOM 721 C C . GLY A 1 104 ? -24.763 -10.244 -30.793 1.00 13.74 98 GLY A C 1
ATOM 722 O O . GLY A 1 104 ? -25.237 -9.722 -29.777 1.00 14.17 98 GLY A O 1
ATOM 723 N N . TYR A 1 105 ? -24.677 -11.559 -30.953 1.00 12.82 99 TYR A N 1
ATOM 724 C CA . TYR A 1 105 ? -25.117 -12.498 -29.955 1.00 12.34 99 TYR A CA 1
ATOM 725 C C . TYR A 1 105 ? -24.017 -13.511 -29.677 1.00 13.07 99 TYR A C 1
ATOM 726 O O . TYR A 1 105 ? -23.537 -14.178 -30.621 1.00 12.79 99 TYR A O 1
ATOM 735 N N . ILE A 1 106 ? -23.634 -13.630 -28.396 1.00 13.04 100 ILE A N 1
ATOM 736 C CA . ILE A 1 106 ? -22.810 -14.734 -27.937 1.00 13.89 100 ILE A CA 1
ATOM 737 C C . ILE A 1 106 ? -23.689 -15.959 -27.715 1.00 14.58 100 ILE A C 1
ATOM 738 O O . ILE A 1 106 ? -24.535 -15.956 -26.841 1.00 14.73 100 ILE A O 1
ATOM 743 N N . SER A 1 107 ? -23.460 -17.012 -28.492 1.00 15.61 101 SER A N 1
ATOM 744 C CA . SER A 1 107 ? -24.201 -18.249 -28.322 1.00 17.03 101 SER A CA 1
ATOM 745 C C . SER A 1 107 ? -23.445 -19.214 -27.416 1.00 17.80 101 SER A C 1
ATOM 746 O O . SER A 1 107 ? -22.264 -18.974 -27.104 1.00 18.14 101 SER A O 1
ATOM 749 N N . ALA A 1 108 ? -24.111 -20.310 -27.016 1.00 18.25 102 ALA A N 1
ATOM 750 C CA . ALA A 1 108 ? -23.482 -21.393 -26.219 1.00 18.75 102 ALA A CA 1
ATOM 751 C C . ALA A 1 108 ? -22.165 -21.937 -26.835 1.00 19.21 102 ALA A C 1
ATOM 752 O O . ALA A 1 108 ? -21.174 -22.176 -26.128 1.00 18.99 102 ALA A O 1
ATOM 754 N N . ALA A 1 109 ? -22.194 -22.134 -28.155 1.00 19.43 103 ALA A N 1
ATOM 755 C CA . ALA A 1 109 ? -21.052 -22.596 -28.956 1.00 19.48 103 ALA A CA 1
ATOM 756 C C . ALA A 1 109 ? -19.834 -21.630 -29.006 1.00 19.35 103 ALA A C 1
ATOM 757 O O . ALA A 1 109 ? -18.685 -22.087 -29.135 1.00 19.12 103 ALA A O 1
ATOM 759 N N . GLU A 1 110 ? -20.093 -20.318 -28.925 1.00 18.89 104 GLU A N 1
ATOM 760 C CA . GLU A 1 110 ? -19.029 -19.321 -28.919 1.00 18.52 104 GLU A CA 1
ATOM 761 C C . GLU A 1 110 ? -18.316 -19.294 -27.544 1.00 19.48 104 GLU A C 1
ATOM 762 O O . GLU A 1 110 ? -17.079 -19.451 -27.489 1.00 19.23 104 GLU A O 1
ATOM 768 N N . LEU A 1 111 ? -19.093 -19.139 -26.457 1.00 19.99 105 LEU A N 1
ATOM 769 C CA . LEU A 1 111 ? -18.634 -19.375 -25.078 1.00 20.74 105 LEU A CA 1
ATOM 770 C C . LEU A 1 111 ? -17.857 -20.690 -24.899 1.00 21.65 105 LEU A C 1
ATOM 771 O O . LEU A 1 111 ? -16.769 -20.693 -24.317 1.00 22.11 105 LEU A O 1
ATOM 776 N N . ARG A 1 112 ? -18.400 -21.804 -25.388 1.00 22.21 106 ARG A N 1
ATOM 777 C CA . ARG A 1 112 ? -17.711 -23.074 -25.267 1.00 23.31 106 ARG A CA 1
ATOM 778 C C . ARG A 1 112 ? -16.355 -23.019 -25.949 1.00 23.36 106 ARG A C 1
ATOM 779 O O . ARG A 1 112 ? -15.346 -23.441 -25.373 1.00 23.38 106 ARG A O 1
ATOM 787 N N . HIS A 1 113 ? -16.331 -22.476 -27.164 1.00 22.91 107 HIS A N 1
ATOM 788 C CA . HIS A 1 113 ? -15.082 -22.292 -27.857 1.00 23.06 107 HIS A CA 1
ATOM 789 C C . HIS A 1 113 ? -14.122 -21.440 -27.039 1.00 22.50 107 HIS A C 1
ATOM 790 O O . HIS A 1 113 ? -12.974 -21.806 -26.866 1.00 23.22 107 HIS A O 1
ATOM 797 N N . VAL A 1 114 ? -14.582 -20.313 -26.518 1.00 21.89 108 VAL A N 1
ATOM 798 C CA . VAL A 1 114 ? -13.706 -19.463 -25.704 1.00 21.12 108 VAL A CA 1
ATOM 799 C C . VAL A 1 114 ? -13.143 -20.236 -24.468 1.00 21.46 108 VAL A C 1
ATOM 800 O O . VAL A 1 114 ? -11.938 -20.224 -24.208 1.00 20.87 108 VAL A O 1
ATOM 804 N N . MET A 1 115 ? -14.021 -20.927 -23.743 1.00 21.99 109 MET A N 1
ATOM 805 C CA . MET A 1 115 ? -13.607 -21.766 -22.617 1.00 22.25 109 MET A CA 1
ATOM 806 C C . MET A 1 115 ? -12.517 -22.751 -23.017 1.00 22.33 109 MET A C 1
ATOM 807 O O . MET A 1 115 ? -11.494 -22.827 -22.342 1.00 21.69 109 MET A O 1
ATOM 812 N N . THR A 1 116 ? -12.711 -23.445 -24.142 1.00 22.82 110 THR A N 1
ATOM 813 C CA . THR A 1 116 ? -11.738 -24.442 -24.597 1.00 23.84 110 THR A CA 1
ATOM 814 C C . THR A 1 116 ? -10.361 -23.833 -24.781 1.00 24.60 110 THR A C 1
ATOM 815 O O . THR A 1 116 ? -9.352 -24.396 -24.330 1.00 24.63 110 THR A O 1
ATOM 819 N N . ASN A 1 117 ? -10.321 -22.695 -25.463 1.00 25.15 111 ASN A N 1
ATOM 820 C CA . ASN A 1 117 ? -9.096 -21.928 -25.575 1.00 25.92 111 ASN A CA 1
ATOM 821 C C . ASN A 1 117 ? -8.415 -21.580 -24.248 1.00 26.28 111 ASN A C 1
ATOM 822 O O . ASN A 1 117 ? -7.175 -21.477 -24.192 1.00 25.78 111 ASN A O 1
ATOM 827 N N . LEU A 1 118 ? -9.214 -21.401 -23.191 1.00 26.70 112 LEU A N 1
ATOM 828 C CA . LEU A 1 118 ? -8.669 -21.205 -21.855 1.00 27.35 112 LEU A CA 1
ATOM 829 C C . LEU A 1 118 ? -8.297 -22.525 -21.161 1.00 28.68 112 LEU A C 1
ATOM 830 O O . LEU A 1 118 ? -7.978 -22.532 -19.977 1.00 29.45 112 LEU A O 1
ATOM 835 N N . GLY A 1 119 ? -8.329 -23.634 -21.905 1.00 29.79 113 GLY A N 1
ATOM 836 C CA . GLY A 1 119 ? -7.988 -24.970 -21.387 1.00 31.51 113 GLY A CA 1
ATOM 837 C C . GLY A 1 119 ? -9.079 -25.589 -20.537 1.00 33.32 113 GLY A C 1
ATOM 838 O O . GLY A 1 119 ? -8.839 -26.519 -19.762 1.00 33.34 113 GLY A O 1
ATOM 839 N N . GLU A 1 120 ? -10.290 -25.072 -20.704 1.00 35.16 114 GLU A N 1
ATOM 840 C CA . GLU A 1 120 ? -11.408 -25.408 -19.862 1.00 36.96 114 GLU A CA 1
ATOM 841 C C . GLU A 1 120 ? -12.215 -26.490 -20.548 1.00 38.12 114 GLU A C 1
ATOM 842 O O . GLU A 1 120 ? -12.593 -26.332 -21.708 1.00 38.30 114 GLU A O 1
ATOM 848 N N . LYS A 1 121 ? -12.467 -27.579 -19.815 1.00 39.92 115 LYS A N 1
ATOM 849 C CA . LYS A 1 121 ? -13.196 -28.773 -20.296 1.00 41.90 115 LYS A CA 1
ATOM 850 C C . LYS A 1 121 ? -14.681 -28.720 -19.902 1.00 42.24 115 LYS A C 1
ATOM 851 O O . LYS A 1 121 ? -15.076 -29.261 -18.849 1.00 42.64 115 LYS A O 1
ATOM 857 N N . LEU A 1 122 ? -15.502 -28.082 -20.740 1.00 42.76 116 LEU A N 1
ATOM 858 C CA . LEU A 1 122 ? -16.886 -27.756 -20.352 1.00 42.83 116 LEU A CA 1
ATOM 859 C C . LEU A 1 122 ? -17.899 -28.754 -20.896 1.00 43.03 116 LEU A C 1
ATOM 860 O O . LEU A 1 122 ? -17.689 -29.335 -21.968 1.00 43.56 116 LEU A O 1
ATOM 865 N N . THR A 1 123 ? -18.986 -28.960 -20.148 1.00 42.90 117 THR A N 1
ATOM 866 C CA . THR A 1 123 ? -20.135 -29.743 -20.640 1.00 42.28 117 THR A CA 1
ATOM 867 C C . THR A 1 123 ? -21.251 -28.780 -21.085 1.00 41.89 117 THR A C 1
ATOM 868 O O . THR A 1 123 ? -21.279 -27.626 -20.641 1.00 42.25 117 THR A O 1
ATOM 872 N N . ASP A 1 124 ? -22.130 -29.230 -21.988 1.00 41.24 118 ASP A N 1
ATOM 873 C CA . ASP A 1 124 ? -23.186 -28.381 -22.587 1.00 40.13 118 ASP A CA 1
ATOM 874 C C . ASP A 1 124 ? -24.013 -27.696 -21.509 1.00 39.00 118 ASP A C 1
ATOM 875 O O . ASP A 1 124 ? -24.413 -26.530 -21.652 1.00 38.90 118 ASP A O 1
ATOM 880 N N . GLU A 1 125 ? -24.270 -28.449 -20.439 1.00 37.22 119 GLU A N 1
ATOM 881 C CA . GLU A 1 125 ? -25.157 -28.050 -19.343 1.00 35.69 119 GLU A CA 1
ATOM 882 C C . GLU A 1 125 ? -24.474 -26.958 -18.512 1.00 33.90 119 GLU A C 1
ATOM 883 O O . GLU A 1 125 ? -25.113 -26.015 -18.021 1.00 32.67 119 GLU A O 1
ATOM 889 N N . GLU A 1 126 ? -23.154 -27.101 -18.401 1.00 32.37 120 GLU A N 1
ATOM 890 C CA . GLU A 1 126 ? -22.290 -26.118 -17.768 1.00 31.51 120 GLU A CA 1
ATOM 891 C C . GLU A 1 126 ? -22.201 -24.859 -18.624 1.00 30.04 120 GLU A C 1
ATOM 892 O O . GLU A 1 126 ? -22.104 -23.754 -18.098 1.00 29.52 120 GLU A O 1
ATOM 898 N N . VAL A 1 127 ? -22.226 -25.039 -19.943 1.00 28.88 121 VAL A N 1
ATOM 899 C CA . VAL A 1 127 ? -22.211 -23.908 -20.870 1.00 28.25 121 VAL A CA 1
ATOM 900 C C . VAL A 1 127 ? -23.545 -23.175 -20.847 1.00 27.31 121 VAL A C 1
ATOM 901 O O . VAL A 1 127 ? -23.576 -21.954 -20.761 1.00 27.09 121 VAL A O 1
ATOM 905 N N . ASP A 1 128 ? -24.629 -23.945 -20.877 1.00 26.74 122 ASP A N 1
ATOM 906 C CA . ASP A 1 128 ? -25.982 -23.421 -20.831 1.00 26.39 122 ASP A CA 1
ATOM 907 C C . ASP A 1 128 ? -26.256 -22.659 -19.545 1.00 25.76 122 ASP A C 1
ATOM 908 O O . ASP A 1 128 ? -26.917 -21.617 -19.573 1.00 25.14 122 ASP A O 1
ATOM 913 N N . GLU A 1 129 ? -25.736 -23.147 -18.419 1.00 25.59 123 GLU A N 1
ATOM 914 C CA . GLU A 1 129 ? -25.927 -22.418 -17.161 1.00 25.62 123 GLU A CA 1
ATOM 915 C C . GLU A 1 129 ? -25.068 -21.161 -17.190 1.00 24.96 123 GLU A C 1
ATOM 916 O O . GLU A 1 129 ? -25.396 -20.145 -16.583 1.00 25.09 123 GLU A O 1
ATOM 922 N N . MET A 1 130 ? -23.980 -21.197 -17.936 1.00 24.22 124 MET A N 1
ATOM 923 C CA . MET A 1 130 ? -23.205 -19.989 -18.038 1.00 23.80 124 MET A CA 1
ATOM 924 C C . MET A 1 130 ? -23.953 -18.936 -18.849 1.00 22.90 124 MET A C 1
ATOM 925 O O . MET A 1 130 ? -24.010 -17.783 -18.432 1.00 23.38 124 MET A O 1
ATOM 930 N N . ILE A 1 131 ? -24.558 -19.329 -19.969 1.00 21.64 125 ILE A N 1
ATOM 931 C CA . ILE A 1 131 ? -25.409 -18.417 -20.766 1.00 20.63 125 ILE A CA 1
ATOM 932 C C . ILE A 1 131 ? -26.563 -17.864 -19.903 1.00 20.54 125 ILE A C 1
ATOM 933 O O . ILE A 1 131 ? -26.870 -16.670 -19.935 1.00 19.94 125 ILE A O 1
ATOM 938 N N . ARG A 1 132 ? -27.160 -18.751 -19.104 1.00 20.69 126 ARG A N 1
ATOM 939 C CA . ARG A 1 132 ? -28.255 -18.429 -18.181 1.00 20.86 126 ARG A CA 1
ATOM 940 C C . ARG A 1 132 ? -27.992 -17.270 -17.218 1.00 20.88 126 ARG A C 1
ATOM 941 O O . ARG A 1 132 ? -28.916 -16.533 -16.936 1.00 21.12 126 ARG A O 1
ATOM 949 N N . GLU A 1 133 ? -26.760 -17.090 -16.731 1.00 21.21 127 GLU A N 1
ATOM 950 C CA . GLU A 1 133 ? -26.466 -16.027 -15.744 1.00 21.68 127 GLU A CA 1
ATOM 951 C C . GLU A 1 133 ? -26.462 -14.618 -16.330 1.00 21.38 127 GLU A C 1
ATOM 952 O O . GLU A 1 133 ? -26.647 -13.633 -15.599 1.00 21.52 127 GLU A O 1
ATOM 958 N N . ALA A 1 134 ? -26.285 -14.510 -17.646 1.00 21.08 128 ALA A N 1
ATOM 959 C CA . ALA A 1 134 ? -26.241 -13.194 -18.301 1.00 20.11 128 ALA A CA 1
ATOM 960 C C . ALA A 1 134 ? -27.384 -12.953 -19.279 1.00 19.77 128 ALA A C 1
ATOM 961 O O . ALA A 1 134 ? -27.691 -11.808 -19.591 1.00 19.47 128 ALA A O 1
ATOM 963 N N . ASP A 1 135 ? -27.992 -14.040 -19.764 1.00 19.56 129 ASP A N 1
ATOM 964 C CA . ASP A 1 135 ? -29.221 -13.988 -20.571 1.00 18.92 129 ASP A CA 1
ATOM 965 C C . ASP A 1 135 ? -30.335 -13.374 -19.742 1.00 19.09 129 ASP A C 1
ATOM 966 O O . ASP A 1 135 ? -30.673 -13.879 -18.682 1.00 20.34 129 ASP A O 1
ATOM 971 N N . ILE A 1 136 ? -30.902 -12.276 -20.207 1.00 18.51 130 ILE A N 1
ATOM 972 C CA . ILE A 1 136 ? -31.961 -11.648 -19.460 1.00 17.56 130 ILE A CA 1
ATOM 973 C C . ILE A 1 136 ? -33.319 -11.691 -20.206 1.00 17.28 130 ILE A C 1
ATOM 974 O O . ILE A 1 136 ? -34.351 -11.998 -19.607 1.00 17.76 130 ILE A O 1
ATOM 979 N N . ASP A 1 137 ? -33.332 -11.440 -21.511 1.00 16.17 131 ASP A N 1
ATOM 980 C CA . ASP A 1 137 ? -34.570 -11.617 -22.266 1.00 14.46 131 ASP A CA 1
ATOM 981 C C . ASP A 1 137 ? -34.997 -13.090 -22.476 1.00 14.35 131 ASP A C 1
ATOM 982 O O . ASP A 1 137 ? -36.139 -13.333 -22.899 1.00 14.20 131 ASP A O 1
ATOM 987 N N . GLY A 1 138 ? -34.084 -14.049 -22.208 1.00 13.45 132 GLY A N 1
ATOM 988 C CA . GLY A 1 138 ? -34.369 -15.481 -22.322 1.00 12.48 132 GLY A CA 1
ATOM 989 C C . GLY A 1 138 ? -34.219 -16.150 -23.691 1.00 12.80 132 GLY A C 1
ATOM 990 O O . GLY A 1 138 ? -34.765 -17.234 -23.927 1.00 12.87 132 GLY A O 1
ATOM 991 N N . ASP A 1 139 ? -33.467 -15.549 -24.604 1.00 12.39 133 ASP A N 1
ATOM 992 C CA . ASP A 1 139 ? -33.412 -16.077 -25.951 1.00 11.95 133 ASP A CA 1
ATOM 993 C C . ASP A 1 139 ? -32.354 -17.145 -26.119 1.00 11.57 133 ASP A C 1
ATOM 994 O O . ASP A 1 139 ? -32.212 -17.736 -27.203 1.00 11.63 133 ASP A O 1
ATOM 999 N N . GLY A 1 140 ? -31.640 -17.418 -25.043 1.00 11.11 134 GLY A N 1
ATOM 1000 C CA . GLY A 1 140 ? -30.587 -18.451 -25.063 1.00 11.45 134 GLY A CA 1
ATOM 1001 C C . GLY A 1 140 ? -29.235 -17.920 -25.546 1.00 11.13 134 GLY A C 1
ATOM 1002 O O . GLY A 1 140 ? -28.327 -18.680 -25.819 1.00 11.53 134 GLY A O 1
ATOM 1003 N N . GLN A 1 141 ? -29.118 -16.604 -25.644 1.00 10.78 135 GLN A N 1
ATOM 1004 C CA . GLN A 1 141 ? -27.917 -15.951 -26.104 1.00 10.65 135 GLN A CA 1
ATOM 1005 C C . GLN A 1 141 ? -27.709 -14.672 -25.328 1.00 11.02 135 GLN A C 1
ATOM 1006 O O . GLN A 1 141 ? -28.613 -14.179 -24.640 1.00 10.80 135 GLN A O 1
ATOM 1012 N N . VAL A 1 142 ? -26.512 -14.123 -25.457 1.00 11.70 136 VAL A N 1
ATOM 1013 C CA . VAL A 1 142 ? -26.138 -12.895 -24.750 1.00 12.59 136 VAL A CA 1
ATOM 1014 C C . VAL A 1 142 ? -25.895 -11.772 -25.739 1.00 13.17 136 VAL A C 1
ATOM 1015 O O . VAL A 1 142 ? -24.870 -11.721 -26.424 1.00 13.75 136 VAL A O 1
ATOM 1019 N N . ASN A 1 143 ? -26.850 -10.868 -25.841 1.00 13.76 137 ASN A N 1
ATOM 1020 C CA . ASN A 1 143 ? -26.591 -9.688 -26.643 1.00 14.33 137 ASN A CA 1
ATOM 1021 C C . ASN A 1 143 ? -25.707 -8.716 -25.842 1.00 14.43 137 ASN A C 1
ATOM 1022 O O . ASN A 1 143 ? -25.303 -8.996 -24.720 1.00 13.94 137 ASN A O 1
ATOM 1027 N N . TYR A 1 144 ? -25.434 -7.567 -26.417 1.00 15.76 138 TYR A N 1
ATOM 1028 C CA . TYR A 1 144 ? -24.405 -6.686 -25.908 1.00 17.63 138 TYR A CA 1
ATOM 1029 C C . TYR A 1 144 ? -24.889 -5.902 -24.714 1.00 18.09 138 TYR A C 1
ATOM 1030 O O . TYR A 1 144 ? -24.180 -5.740 -23.722 1.00 18.37 138 TYR A O 1
ATOM 1039 N N . GLU A 1 145 ? -26.086 -5.375 -24.852 1.00 19.11 139 GLU A N 1
ATOM 1040 C CA . GLU A 1 145 ? -26.869 -4.819 -23.757 1.00 20.84 139 GLU A CA 1
ATOM 1041 C C . GLU A 1 145 ? -26.873 -5.743 -22.523 1.00 20.78 139 GLU A C 1
ATOM 1042 O O . GLU A 1 145 ? -26.574 -5.287 -21.412 1.00 20.94 139 GLU A O 1
ATOM 1048 N N . GLU A 1 146 ? -27.153 -7.037 -22.731 1.00 21.10 140 GLU A N 1
ATOM 1049 C CA . GLU A 1 146 ? -26.980 -8.079 -21.683 1.00 20.56 140 GLU A CA 1
ATOM 1050 C C . GLU A 1 146 ? -25.504 -8.284 -21.276 1.00 21.32 140 GLU A C 1
ATOM 1051 O O . GLU A 1 146 ? -25.206 -8.543 -20.097 1.00 21.76 140 GLU A O 1
ATOM 1057 N N . PHE A 1 147 ? -24.589 -8.212 -22.240 1.00 21.19 141 PHE A N 1
ATOM 1058 C CA . PHE A 1 147 ? -23.186 -8.325 -21.911 1.00 21.70 141 PHE A CA 1
ATOM 1059 C C . PHE A 1 147 ? -22.758 -7.187 -20.954 1.00 22.49 141 PHE A C 1
ATOM 1060 O O . PHE A 1 147 ? -22.069 -7.446 -19.950 1.00 21.80 141 PHE A O 1
ATOM 1068 N N . VAL A 1 148 ? -23.200 -5.957 -21.254 1.00 23.58 142 VAL A N 1
ATOM 1069 C CA . VAL A 1 148 ? -22.848 -4.734 -20.480 1.00 24.62 142 VAL A CA 1
ATOM 1070 C C . VAL A 1 148 ? -23.143 -4.925 -19.004 1.00 25.56 142 VAL A C 1
ATOM 1071 O O . VAL A 1 148 ? -22.266 -4.798 -18.162 1.00 25.53 142 VAL A O 1
ATOM 1075 N N . GLN A 1 149 ? -24.389 -5.282 -18.728 1.00 26.99 143 GLN A N 1
ATOM 1076 C CA . GLN A 1 149 ? -24.907 -5.493 -17.391 1.00 28.37 143 GLN A CA 1
ATOM 1077 C C . GLN A 1 149 ? -24.098 -6.471 -16.576 1.00 30.07 143 GLN A C 1
ATOM 1078 O O . GLN A 1 149 ? -23.954 -6.314 -15.359 1.00 31.17 143 GLN A O 1
ATOM 1084 N N . MET A 1 150 ? -23.585 -7.497 -17.236 1.00 31.84 144 MET A N 1
ATOM 1085 C CA . MET A 1 150 ? -22.783 -8.480 -16.538 1.00 33.42 144 MET A CA 1
ATOM 1086 C C . MET A 1 150 ? -21.412 -7.912 -16.254 1.00 34.57 144 MET A C 1
ATOM 1087 O O . MET A 1 150 ? -20.775 -8.283 -15.274 1.00 34.91 144 MET A O 1
ATOM 1092 N N . MET A 1 151 ? -20.985 -6.995 -17.117 1.00 36.29 145 MET A N 1
ATOM 1093 C CA . MET A 1 151 ? -19.700 -6.327 -17.003 1.00 37.71 145 MET A CA 1
ATOM 1094 C C . MET A 1 151 ? -19.750 -5.080 -16.124 1.00 39.14 145 MET A C 1
ATOM 1095 O O . MET A 1 151 ? -18.759 -4.721 -15.487 1.00 38.90 145 MET A O 1
ATOM 1100 N N . THR A 1 152 ? -20.917 -4.444 -16.074 1.00 41.05 146 THR A N 1
ATOM 1101 C CA . THR A 1 152 ? -21.017 -3.067 -15.620 1.00 42.58 146 THR A CA 1
ATOM 1102 C C . THR A 1 152 ? -21.719 -2.868 -14.284 1.00 43.71 146 THR A C 1
ATOM 1103 O O . THR A 1 152 ? -21.596 -1.788 -13.698 1.00 44.07 146 THR A O 1
ATOM 1107 N N . ALA A 1 153 ? -22.468 -3.866 -13.809 1.00 44.92 147 ALA A N 1
ATOM 1108 C CA . ALA A 1 153 ? -23.189 -3.709 -12.533 1.00 46.00 147 ALA A CA 1
ATOM 1109 C C . ALA A 1 153 ? -22.386 -4.234 -11.325 1.00 46.87 147 ALA A C 1
ATOM 1110 O O . ALA A 1 153 ? -21.585 -5.179 -11.466 1.00 46.88 147 ALA A O 1
ATOM 1112 N N . LYS A 1 154 ? -22.583 -3.573 -10.170 1.00 47.53 148 LYS A N 1
ATOM 1113 C CA . LYS A 1 154 ? -22.006 -3.917 -8.845 1.00 47.91 148 LYS A CA 1
ATOM 1114 C C . LYS A 1 154 ? -21.662 -5.402 -8.611 1.00 48.34 148 LYS A C 1
ATOM 1115 O O . LYS A 1 154 ? -21.072 -5.791 -7.599 1.00 48.76 148 LYS A O 1
ATOM 1122 N N . ALA B 2 1 ? -15.669 -20.086 -15.239 1.00 36.47 394 ALA E N 1
ATOM 1123 C CA . ALA B 2 1 ? -16.290 -20.921 -14.182 1.00 36.59 394 ALA E CA 1
ATOM 1124 C C . ALA B 2 1 ? -17.717 -20.473 -14.080 1.00 36.31 394 ALA E C 1
ATOM 1125 O O . ALA B 2 1 ? -18.674 -21.216 -14.313 1.00 37.13 394 ALA E O 1
ATOM 1127 N N . THR B 2 2 ? -17.831 -19.227 -13.678 1.00 35.64 395 THR E N 1
ATOM 1128 C CA . THR B 2 2 ? -19.069 -18.514 -13.668 1.00 35.10 395 THR E CA 1
ATOM 1129 C C . THR B 2 2 ? -18.734 -17.388 -14.642 1.00 34.35 395 THR E C 1
ATOM 1130 O O . THR B 2 2 ? -17.688 -16.734 -14.502 1.00 34.53 395 THR E O 1
ATOM 1134 N N . LEU B 2 3 ? -19.555 -17.211 -15.670 1.00 32.66 396 LEU E N 1
ATOM 1135 C CA . LEU B 2 3 ? -19.292 -16.166 -16.638 1.00 31.36 396 LEU E CA 1
ATOM 1136 C C . LEU B 2 3 ? -18.899 -14.921 -15.863 1.00 30.92 396 LEU E C 1
ATOM 1137 O O . LEU B 2 3 ? -17.939 -14.218 -16.210 1.00 30.52 396 LEU E O 1
ATOM 1142 N N . ASP B 2 4 ? -19.678 -14.690 -14.804 1.00 30.29 397 ASP E N 1
ATOM 1143 C CA . ASP B 2 4 ? -19.538 -13.613 -13.835 1.00 29.69 397 ASP E CA 1
ATOM 1144 C C . ASP B 2 4 ? -18.098 -13.447 -13.441 1.00 28.85 397 ASP E C 1
ATOM 1145 O O . ASP B 2 4 ? -17.531 -12.378 -13.617 1.00 28.48 397 ASP E O 1
ATOM 1150 N N . ALA B 2 5 ? -17.517 -14.533 -12.930 1.00 28.33 398 ALA E N 1
ATOM 1151 C CA . ALA B 2 5 ? -16.170 -14.541 -12.355 1.00 27.82 398 ALA E CA 1
ATOM 1152 C C . ALA B 2 5 ? -15.109 -14.397 -13.427 1.00 27.37 398 ALA E C 1
ATOM 1153 O O . ALA B 2 5 ? -14.143 -13.657 -13.259 1.00 27.57 398 ALA E O 1
ATOM 1155 N N . LEU B 2 6 ? -15.308 -15.096 -14.539 1.00 26.68 399 LEU E N 1
ATOM 1156 C CA . LEU B 2 6 ? -14.447 -14.976 -15.722 1.00 25.56 399 LEU E CA 1
ATOM 1157 C C . LEU B 2 6 ? -14.372 -13.545 -16.236 1.00 24.59 399 LEU E C 1
ATOM 1158 O O . LEU B 2 6 ? -13.287 -13.008 -16.432 1.00 24.08 399 LEU E O 1
ATOM 1163 N N . LEU B 2 7 ? -15.541 -12.937 -16.436 1.00 24.21 400 LEU E N 1
ATOM 1164 C CA . LEU B 2 7 ? -15.643 -11.579 -16.985 1.00 23.36 400 LEU E CA 1
ATOM 1165 C C . LEU B 2 7 ? -15.032 -10.610 -16.004 1.00 23.11 400 LEU E C 1
ATOM 1166 O O . LEU B 2 7 ? -14.199 -9.776 -16.383 1.00 23.26 400 LEU E O 1
ATOM 1171 N N . ALA B 2 8 ? -15.418 -10.738 -14.741 1.00 22.60 401 ALA E N 1
ATOM 1172 C CA . ALA B 2 8 ? -14.890 -9.856 -13.714 1.00 22.78 401 ALA E CA 1
ATOM 1173 C C . ALA B 2 8 ? -13.361 -9.968 -13.650 1.00 22.90 401 ALA E C 1
ATOM 1174 O O . ALA B 2 8 ? -12.662 -8.941 -13.591 1.00 22.78 401 ALA E O 1
ATOM 1176 N N . ALA B 2 9 ? -12.848 -11.204 -13.693 1.00 22.52 402 ALA E N 1
ATOM 1177 C CA . ALA B 2 9 ? -11.405 -11.433 -13.626 1.00 22.89 402 ALA E CA 1
ATOM 1178 C C . ALA B 2 9 ? -10.702 -10.734 -14.785 1.00 22.98 402 ALA E C 1
ATOM 1179 O O . ALA B 2 9 ? -9.817 -9.921 -14.559 1.00 22.42 402 ALA E O 1
ATOM 1181 N N . LEU B 2 10 ? -11.136 -11.053 -16.007 1.00 23.07 403 LEU E N 1
ATOM 1182 C CA . LEU B 2 10 ? -10.659 -10.432 -17.238 1.00 23.55 403 LEU E CA 1
ATOM 1183 C C . LEU B 2 10 ? -10.781 -8.898 -17.279 1.00 24.52 403 LEU E C 1
ATOM 1184 O O . LEU B 2 10 ? -9.830 -8.212 -17.661 1.00 24.36 403 LEU E O 1
ATOM 1189 N N . ARG B 2 11 ? -11.944 -8.372 -16.891 1.00 25.37 404 ARG E N 1
ATOM 1190 C CA . ARG B 2 11 ? -12.159 -6.937 -16.777 1.00 26.65 404 ARG E CA 1
ATOM 1191 C C . ARG B 2 11 ? -11.191 -6.310 -15.749 1.00 27.37 404 ARG E C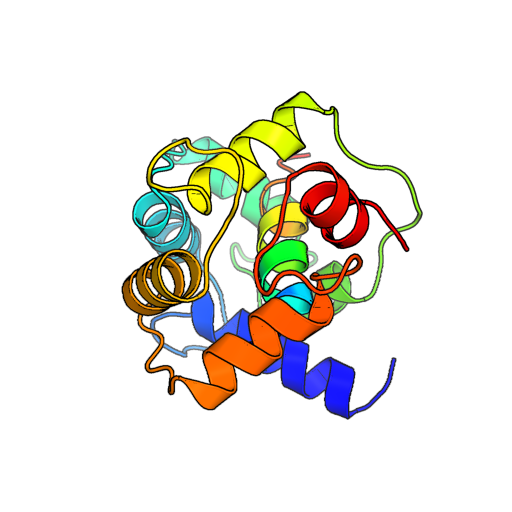 1
ATOM 1192 O O . ARG B 2 11 ? -10.458 -5.378 -16.080 1.00 27.29 404 ARG E O 1
ATOM 1200 N N . ARG B 2 12 ? -11.176 -6.832 -14.519 1.00 28.08 405 ARG E N 1
ATOM 1201 C CA . ARG B 2 12 ? -10.340 -6.271 -13.441 1.00 29.32 405 ARG E CA 1
ATOM 1202 C C . ARG B 2 12 ? -8.821 -6.467 -13.635 1.00 30.07 405 ARG E C 1
ATOM 1203 O O . ARG B 2 12 ? -8.024 -5.628 -13.212 1.00 29.62 405 ARG E O 1
ATOM 1211 N N . ILE B 2 13 ? -8.420 -7.575 -14.253 1.00 31.84 406 ILE E N 1
ATOM 1212 C CA . ILE B 2 13 ? -6.996 -7.836 -14.513 1.00 34.17 406 ILE E CA 1
ATOM 1213 C C . ILE B 2 13 ? -6.392 -6.935 -15.618 1.00 35.84 406 ILE E C 1
ATOM 1214 O O . ILE B 2 13 ? -5.182 -6.704 -15.619 1.00 35.97 406 ILE E O 1
ATOM 1219 N N . GLN B 2 14 ? -7.239 -6.429 -16.522 1.00 37.83 407 GLN E N 1
ATOM 1220 C CA . GLN B 2 14 ? -6.823 -5.641 -17.689 1.00 39.72 407 GLN E CA 1
ATOM 1221 C C . GLN B 2 14 ? -6.532 -4.196 -17.358 1.00 41.63 407 GLN E C 1
ATOM 1222 O O . GLN B 2 14 ? -5.721 -3.556 -18.025 1.00 41.81 407 GLN E O 1
ATOM 1228 N N . ARG B 2 15 ? -7.248 -3.667 -16.372 1.00 44.18 408 ARG E N 1
ATOM 1229 C CA . ARG B 2 15 ? -6.968 -2.343 -15.812 1.00 46.89 408 ARG E CA 1
ATOM 1230 C C . ARG B 2 15 ? -5.444 -2.221 -15.537 1.00 48.00 408 ARG E C 1
ATOM 1231 O O . ARG B 2 15 ? -4.913 -2.860 -14.612 1.00 48.39 408 ARG E O 1
ATOM 1239 N N . ALA B 2 16 ? -4.740 -1.448 -16.379 1.00 49.40 409 ALA E N 1
ATOM 1240 C CA . ALA B 2 16 ? -3.264 -1.315 -16.291 1.00 50.44 409 ALA E CA 1
ATOM 1241 C C . ALA B 2 16 ? -2.795 -0.173 -15.378 1.00 51.33 409 ALA E C 1
ATOM 1242 O O . ALA B 2 16 ? -1.601 -0.066 -15.057 1.00 51.82 409 ALA E O 1
ATOM 1244 N N . ASP B 2 17 ? -3.729 0.683 -14.966 1.00 52.09 410 ASP E N 1
ATOM 1245 C CA . ASP B 2 17 ? -3.490 1.572 -13.815 1.00 52.66 410 ASP E CA 1
ATOM 1246 C C . ASP B 2 17 ? -4.772 1.919 -13.049 1.00 52.95 410 ASP E C 1
ATOM 1247 O O . ASP B 2 17 ? -5.870 1.945 -13.614 1.00 53.17 410 ASP E O 1
#

GO terms:
  GO:0005509 calcium ion binding (F, IDA)
  GO:0035458 cellular response to interferon-beta (P, IDA)
  GO:0043539 protein serine/threonine kinase activa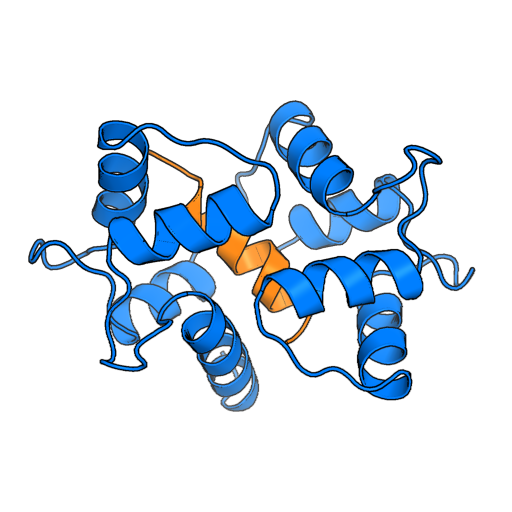tor activity (F, IDA)
  GO:0046427 positive regulation of receptor signaling pathway via JAK-STAT (P, IDA)
  GO:0071346 cellular response to type II interferon (P, IDA)
  GO:0005737 cytoplasm (C, IDA)
  GO:1990456 mitochondrion-endoplasmic reticulum membrane tethering (P, IDA)
  GO:0016240 autophagosome membrane docking (P, IDA)
  GO:0060314 regulation of ryanodine-sensitive calcium-release channel activity (P, IDA)
  GO:0060315 negative regulation of ryanodine-sensitive calcium-release channel activity (P, IDA)
  GO:0140056 organelle localization by membrane tethering (P, IDA)
  GO:0019855 calcium channel inhibitor activity (F, IDA)
  GO:1901842 negative regulation of high voltage-gated calcium channel activity (P, IMP)
  GO:0098901 regulation of cardiac muscle cell action potential (P, IMP)
  GO:0005515 protein binding (F, IPI)
  GO:0005576 extracellular region (C, TAS)
  GO:0005654 nucleoplasm (C, TAS)
  GO:0005829 cytosol (C, TAS)
  GO:0005886 plasma membrane (C, TAS)
  GO:0072542 protein phosphatase activator activity (F, IDA)

Sequence (162 aa):
LTEEQIAEFKEAFSLFDKDGDGTITTKELGTVMRSLGQNPTEAELQDMINEVDADGNGTIDFPEFLTMMARKMKDTDSEEEIREAFRVFDKDGNGYISAAELRHVMTNLGEKLTDEEVDEMIREADIDGDGQVNYEEFVQMMTAKATLDALLAALRRIQRAD